Protein AF-A0A7H8PHB3-F1 (afdb_monomer_lite)

Sequence (103 aa):
MTVTEAKNLIHHEHESDEGLDVLFRMSADIEEERITIFIQALCCLEEYYADKNTIPKELAYQLFSMNGTLKASMGHWKAERPKGLDHDSCWKILDGIRNVF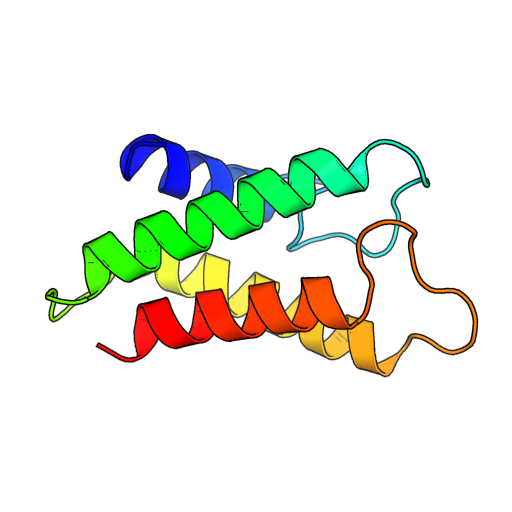SS

Radius of gyration: 13.24 Å; chains: 1; bounding box: 35×22×37 Å

Secondary structure (DSSP, 8-state):
--HHHHHHHHHHHHHSTTSTTT-S---TTSHHHHHHHHHHHHHHHHHHHTT-S---HHHHHHHHHHHHHHHHHHTT-SS-PPSS--HHHHHHHHHHHHHHT--

Structure (mmCIF, N/CA/C/O backbone):
data_AF-A0A7H8PHB3-F1
#
_entry.id   AF-A0A7H8PHB3-F1
#
loop_
_atom_site.group_PDB
_atom_site.id
_atom_site.type_symbol
_atom_site.label_atom_id
_atom_site.label_alt_id
_atom_site.label_comp_id
_atom_site.label_asym_id
_atom_site.label_entity_id
_atom_site.label_seq_id
_atom_site.pdbx_PDB_ins_code
_atom_site.Cartn_x
_atom_site.Cartn_y
_atom_site.Cartn_z
_atom_site.occupancy
_atom_site.B_iso_or_equiv
_atom_site.auth_seq_id
_atom_site.auth_comp_id
_atom_site.auth_asym_id
_atom_site.auth_atom_id
_atom_site.pdbx_PDB_model_num
ATOM 1 N N . MET A 1 1 ? 4.027 -7.054 12.134 1.00 89.94 1 MET A N 1
ATOM 2 C CA . MET A 1 1 ? 3.841 -5.604 11.951 1.00 89.94 1 MET A CA 1
ATOM 3 C C . MET A 1 1 ? 2.648 -5.159 12.782 1.00 89.94 1 MET A C 1
ATOM 5 O O . MET A 1 1 ? 1.690 -5.914 12.889 1.00 89.94 1 MET A O 1
ATOM 9 N N . THR A 1 2 ? 2.711 -3.987 13.402 1.00 96.06 2 THR A N 1
ATOM 10 C CA . THR A 1 2 ? 1.582 -3.327 14.067 1.00 96.06 2 THR A CA 1
ATOM 11 C C . THR A 1 2 ? 0.849 -2.408 13.091 1.00 96.06 2 THR A C 1
ATOM 13 O O . THR A 1 2 ? 1.406 -1.966 12.092 1.00 96.06 2 THR A O 1
ATOM 16 N N . VAL A 1 3 ? -0.390 -2.034 13.403 1.00 94.31 3 VAL A N 1
ATOM 17 C CA . VAL A 1 3 ? -1.176 -1.111 12.561 1.00 94.31 3 VAL A CA 1
ATOM 18 C C . VAL A 1 3 ? -0.511 0.261 12.433 1.00 94.31 3 VAL A C 1
ATOM 20 O O . VAL A 1 3 ? -0.608 0.904 11.391 1.00 94.31 3 VAL A O 1
ATOM 23 N N . THR A 1 4 ? 0.169 0.725 13.484 1.00 95.94 4 THR A N 1
ATOM 24 C CA . THR A 1 4 ? 0.922 1.986 13.448 1.00 95.94 4 THR A CA 1
ATOM 25 C C . THR A 1 4 ? 2.111 1.883 12.497 1.00 95.94 4 THR A C 1
ATOM 27 O O . THR A 1 4 ? 2.314 2.781 11.688 1.00 95.94 4 THR A O 1
ATOM 30 N N . GLU A 1 5 ? 2.857 0.776 12.544 1.00 96.88 5 GLU A N 1
ATOM 31 C CA . GLU A 1 5 ? 3.947 0.507 11.597 1.00 96.88 5 GLU A CA 1
ATOM 32 C C . GLU A 1 5 ? 3.426 0.435 10.159 1.00 96.88 5 GLU A C 1
ATOM 34 O O . GLU A 1 5 ? 4.001 1.068 9.280 1.00 96.88 5 GLU A O 1
ATOM 39 N N . ALA A 1 6 ? 2.300 -0.250 9.937 1.00 95.56 6 ALA A N 1
ATOM 40 C CA . ALA A 1 6 ? 1.677 -0.352 8.623 1.00 95.56 6 ALA A CA 1
ATOM 41 C C . ALA A 1 6 ? 1.299 1.027 8.067 1.00 95.56 6 ALA A C 1
ATOM 43 O O . ALA A 1 6 ? 1.652 1.355 6.941 1.00 95.56 6 ALA A O 1
ATOM 44 N N . LYS A 1 7 ? 0.648 1.879 8.870 1.00 96.25 7 LYS A N 1
ATOM 45 C CA . LYS A 1 7 ? 0.290 3.250 8.462 1.00 96.25 7 LYS A CA 1
ATOM 46 C C . LYS A 1 7 ? 1.509 4.112 8.164 1.00 96.25 7 LYS A C 1
ATOM 48 O O . LYS A 1 7 ? 1.503 4.830 7.172 1.00 96.25 7 LYS A O 1
ATOM 53 N N . ASN A 1 8 ? 2.542 4.032 9.001 1.00 96.00 8 ASN A N 1
ATOM 54 C CA . ASN A 1 8 ? 3.783 4.769 8.777 1.00 96.00 8 ASN A CA 1
ATOM 55 C C . ASN A 1 8 ? 4.459 4.329 7.478 1.00 96.00 8 ASN A C 1
ATOM 57 O O . ASN A 1 8 ? 4.997 5.166 6.761 1.00 96.00 8 ASN A O 1
ATOM 61 N N . LEU A 1 9 ? 4.395 3.035 7.163 1.00 94.12 9 LEU A N 1
ATOM 62 C CA . LEU A 1 9 ? 4.926 2.502 5.921 1.00 94.12 9 LEU A CA 1
ATOM 63 C C . LEU A 1 9 ? 4.118 2.982 4.710 1.00 94.12 9 LEU A C 1
ATOM 65 O O . LEU A 1 9 ? 4.717 3.486 3.772 1.00 94.12 9 LEU A O 1
ATOM 69 N N . ILE A 1 10 ? 2.780 2.932 4.753 1.00 93.88 10 ILE A N 1
ATOM 70 C CA . ILE A 1 10 ? 1.928 3.501 3.690 1.00 93.88 10 ILE A CA 1
ATOM 71 C C . ILE A 1 10 ? 2.231 4.987 3.467 1.00 93.88 10 ILE A C 1
ATOM 73 O O . ILE A 1 10 ? 2.365 5.429 2.330 1.00 93.88 10 ILE A O 1
ATOM 77 N N . HIS A 1 11 ? 2.364 5.754 4.548 1.00 94.94 11 HIS A N 1
ATOM 78 C CA . HIS A 1 11 ? 2.690 7.172 4.468 1.00 94.94 11 HIS A CA 1
ATOM 79 C C . HIS A 1 11 ? 4.075 7.407 3.854 1.00 94.94 11 HIS A C 1
ATOM 81 O O . HIS A 1 11 ? 4.218 8.242 2.967 1.00 94.94 11 HIS A O 1
ATOM 87 N N . HIS A 1 12 ? 5.084 6.644 4.280 1.00 91.56 12 HIS A N 1
ATOM 88 C CA . HIS A 1 12 ? 6.432 6.735 3.724 1.00 91.56 12 HIS A CA 1
ATOM 89 C C . HIS A 1 12 ? 6.456 6.408 2.226 1.00 91.56 12 HIS A C 1
ATOM 91 O O . HIS A 1 12 ? 7.073 7.124 1.448 1.00 91.56 12 HIS A O 1
ATOM 97 N N . GLU A 1 13 ? 5.739 5.363 1.817 1.00 88.56 13 GLU A N 1
ATOM 98 C CA . GLU A 1 13 ? 5.607 4.944 0.419 1.00 88.56 13 GLU A CA 1
ATOM 99 C C . GLU A 1 13 ? 4.849 5.951 -0.452 1.00 88.56 13 GLU A C 1
ATOM 101 O O . GLU A 1 13 ? 5.039 5.978 -1.666 1.00 88.56 13 GLU A O 1
ATOM 106 N N . HIS A 1 14 ? 4.009 6.788 0.152 1.00 89.62 14 HIS A N 1
ATOM 107 C CA . HIS A 1 14 ? 3.315 7.869 -0.536 1.00 89.62 14 HIS A CA 1
ATOM 108 C C . HIS A 1 14 ? 4.176 9.134 -0.669 1.00 89.62 14 HIS A C 1
ATOM 110 O O . HIS A 1 14 ? 4.229 9.726 -1.739 1.00 89.62 14 HIS A O 1
ATOM 116 N N . GLU A 1 15 ? 4.860 9.553 0.401 1.00 89.12 15 GLU A N 1
ATOM 117 C CA . GLU A 1 15 ? 5.642 10.803 0.417 1.00 89.12 15 GLU A CA 1
ATOM 118 C C . GLU A 1 15 ? 7.047 10.664 -0.179 1.00 89.12 15 GLU A C 1
ATOM 120 O O . GLU A 1 15 ? 7.683 11.666 -0.500 1.00 89.12 15 GLU A O 1
ATOM 125 N N . SER A 1 16 ? 7.575 9.442 -0.266 1.00 83.31 16 SER A N 1
ATOM 126 C CA . SER A 1 16 ? 8.928 9.218 -0.764 1.00 83.31 16 SER A CA 1
ATOM 127 C C . SER A 1 16 ? 9.037 9.596 -2.244 1.00 83.31 16 SER A C 1
ATOM 129 O O . SER A 1 16 ? 8.220 9.177 -3.064 1.00 83.31 16 SER A O 1
ATOM 131 N N . ASP A 1 17 ? 10.107 10.310 -2.608 1.00 73.94 17 ASP A N 1
ATOM 132 C CA . ASP A 1 17 ? 10.467 10.604 -4.007 1.00 73.94 17 ASP A CA 1
ATOM 133 C C . ASP A 1 17 ? 10.683 9.320 -4.828 1.00 73.94 17 ASP A C 1
ATOM 135 O O . ASP A 1 17 ? 10.596 9.318 -6.058 1.00 73.94 17 ASP A O 1
ATOM 139 N N . GLU A 1 18 ? 10.965 8.218 -4.129 1.00 70.50 18 GLU A N 1
ATOM 140 C CA . GLU A 1 18 ? 11.074 6.871 -4.672 1.00 70.50 18 GLU A CA 1
ATOM 141 C C . GLU A 1 18 ? 9.919 5.949 -4.233 1.00 70.50 18 GLU A C 1
ATOM 143 O O . GLU A 1 18 ? 10.025 4.726 -4.294 1.00 70.50 18 GLU A O 1
ATOM 148 N N . GLY A 1 19 ? 8.821 6.529 -3.751 1.00 73.94 19 GLY A N 1
ATOM 149 C CA . GLY A 1 19 ? 7.613 5.882 -3.246 1.00 73.94 19 GLY A CA 1
ATOM 150 C C . GLY A 1 19 ? 6.784 5.155 -4.307 1.00 73.94 19 GLY A C 1
ATOM 151 O O . GLY A 1 19 ? 6.886 5.449 -5.500 1.00 73.94 19 GLY A O 1
ATOM 152 N N . LEU A 1 20 ? 5.904 4.246 -3.878 1.00 75.00 20 LEU A N 1
ATOM 153 C CA . LEU A 1 20 ? 4.914 3.607 -4.756 1.00 75.00 20 LEU A CA 1
ATOM 154 C C . LEU A 1 20 ? 3.937 4.603 -5.405 1.00 75.00 20 LEU A C 1
ATOM 156 O O . LEU A 1 20 ? 3.361 4.287 -6.446 1.00 75.00 20 LEU A O 1
ATOM 160 N N . ASP A 1 21 ? 3.757 5.795 -4.826 1.00 73.44 21 ASP A N 1
ATOM 161 C CA . ASP A 1 21 ? 2.916 6.843 -5.421 1.00 73.44 21 ASP A CA 1
ATOM 162 C C . ASP A 1 21 ? 3.620 7.624 -6.544 1.00 73.44 21 ASP A C 1
ATOM 164 O O . ASP A 1 21 ? 2.966 8.159 -7.440 1.00 73.44 21 ASP A O 1
ATOM 168 N N . VAL A 1 22 ? 4.957 7.645 -6.529 1.00 65.31 22 VAL A N 1
ATOM 169 C CA . VAL A 1 22 ? 5.780 8.473 -7.421 1.00 65.31 22 VAL A CA 1
ATOM 170 C C . VAL A 1 22 ? 6.477 7.647 -8.508 1.00 65.31 22 VAL A C 1
ATOM 172 O O . VAL A 1 22 ? 6.761 8.178 -9.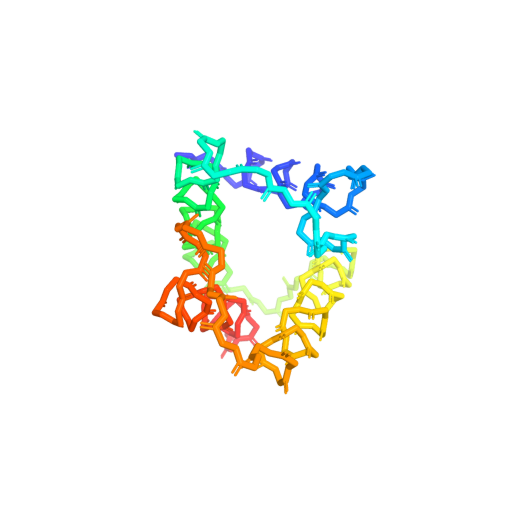588 1.00 65.31 22 VAL A O 1
ATOM 175 N N . LEU A 1 23 ? 6.760 6.354 -8.290 1.00 62.53 23 LEU A N 1
ATOM 176 C CA . LEU A 1 23 ? 7.715 5.656 -9.150 1.00 62.53 23 LEU A CA 1
ATOM 177 C C . LEU A 1 23 ? 7.213 4.799 -10.310 1.00 62.53 23 LEU A C 1
ATOM 179 O O . LEU A 1 23 ? 6.417 3.871 -10.203 1.00 62.53 23 LEU A O 1
ATOM 183 N N . PHE A 1 24 ? 7.936 5.076 -11.401 1.00 51.59 24 PHE A N 1
ATOM 184 C CA . PHE A 1 24 ? 8.224 4.290 -12.597 1.00 51.59 24 PHE A CA 1
ATOM 185 C C . PHE A 1 24 ? 9.748 4.253 -12.889 1.00 51.59 24 PHE A C 1
ATOM 187 O O . PHE A 1 24 ? 10.178 4.203 -14.042 1.00 51.59 24 PHE A O 1
ATOM 194 N N . ARG A 1 25 ? 10.609 4.352 -11.868 1.00 47.88 25 ARG A N 1
ATOM 195 C CA . ARG A 1 25 ? 12.080 4.341 -12.018 1.00 47.88 25 ARG A CA 1
ATOM 196 C C . ARG A 1 25 ? 12.762 3.731 -10.797 1.00 47.88 25 ARG A C 1
ATOM 198 O O . ARG A 1 25 ? 13.250 4.488 -9.972 1.00 47.88 25 ARG A O 1
ATOM 205 N N . MET A 1 26 ? 12.884 2.415 -10.690 1.00 45.34 26 MET A N 1
ATOM 206 C CA . MET A 1 26 ? 13.820 1.863 -9.710 1.00 45.34 26 MET A CA 1
ATOM 207 C C . MET A 1 26 ? 14.512 0.596 -10.200 1.00 45.34 26 MET A C 1
ATOM 209 O O . MET A 1 26 ? 13.996 -0.181 -10.998 1.00 45.34 26 MET A O 1
ATOM 213 N N . SER A 1 27 ? 15.785 0.506 -9.824 1.00 43.94 27 SER A N 1
ATOM 214 C CA . SER A 1 27 ? 16.742 -0.507 -10.247 1.00 43.94 27 SER A CA 1
ATOM 215 C C . SER A 1 27 ? 16.502 -1.852 -9.564 1.00 43.94 27 SER A C 1
ATOM 217 O O . SER A 1 27 ? 16.126 -1.906 -8.397 1.00 43.94 27 SER A O 1
ATOM 219 N N . ALA A 1 28 ? 16.861 -2.910 -10.288 1.00 51.38 28 ALA A N 1
ATOM 220 C CA . ALA A 1 28 ? 16.517 -4.322 -10.111 1.00 51.38 28 ALA A CA 1
ATOM 221 C C . ALA A 1 28 ? 16.757 -5.020 -8.749 1.00 51.38 28 ALA A C 1
ATOM 223 O O . ALA A 1 28 ? 16.346 -6.173 -8.636 1.00 51.38 28 ALA A O 1
ATOM 224 N N . ASP A 1 29 ? 17.383 -4.390 -7.747 1.00 49.78 29 ASP A N 1
ATOM 225 C CA . ASP A 1 29 ? 17.891 -5.097 -6.553 1.00 49.78 29 ASP A CA 1
ATOM 226 C C . ASP A 1 29 ? 17.274 -4.641 -5.206 1.00 49.78 29 ASP A 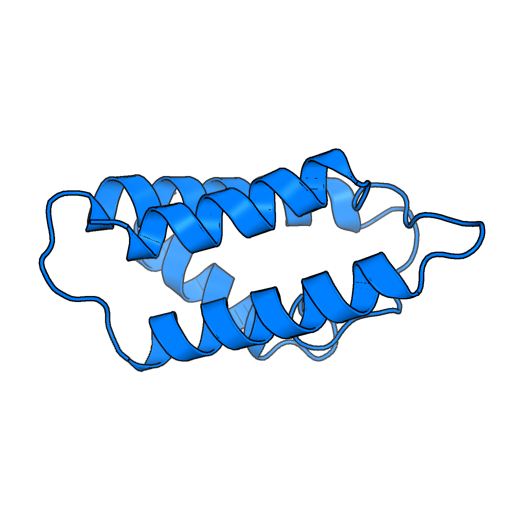C 1
ATOM 228 O O . ASP A 1 29 ? 17.471 -5.314 -4.199 1.00 49.78 29 ASP A O 1
ATOM 232 N N . ILE A 1 30 ? 16.507 -3.538 -5.157 1.00 53.97 30 ILE A N 1
ATOM 233 C CA . ILE A 1 30 ? 15.950 -2.960 -3.902 1.00 53.97 30 ILE A CA 1
ATOM 234 C C . ILE A 1 30 ? 14.444 -3.283 -3.708 1.00 53.97 30 ILE A C 1
ATOM 236 O O . ILE A 1 30 ? 13.873 -3.046 -2.646 1.00 53.97 30 ILE A O 1
ATOM 240 N N . GLU A 1 31 ? 13.775 -3.865 -4.709 1.00 63.94 31 GLU A N 1
ATOM 241 C CA . GLU A 1 31 ? 12.305 -3.852 -4.789 1.00 63.94 31 GLU A CA 1
ATOM 242 C C . GLU A 1 31 ? 11.576 -5.037 -4.126 1.00 63.94 31 GLU A C 1
ATOM 244 O O . GLU A 1 31 ? 10.495 -4.836 -3.580 1.00 63.94 31 GLU A O 1
ATOM 249 N N . GLU A 1 32 ? 12.114 -6.262 -4.116 1.00 74.12 32 GLU A N 1
ATOM 250 C CA . GLU A 1 32 ? 11.330 -7.441 -3.684 1.00 74.12 32 GLU A CA 1
ATOM 251 C C . GLU A 1 32 ? 11.008 -7.442 -2.180 1.00 74.12 32 GLU A C 1
ATOM 253 O O . GLU A 1 32 ? 9.864 -7.683 -1.784 1.00 74.12 32 GLU A O 1
ATOM 258 N N . GLU A 1 33 ? 11.991 -7.133 -1.331 1.00 79.69 33 GLU A N 1
ATOM 259 C CA . GLU A 1 33 ? 11.786 -7.052 0.119 1.00 79.69 33 GLU A CA 1
ATOM 260 C C . GLU A 1 33 ? 10.834 -5.902 0.466 1.00 79.69 33 GLU A C 1
ATOM 262 O O . GLU A 1 33 ? 9.879 -6.088 1.218 1.00 79.69 33 GLU A O 1
ATOM 267 N N . ARG A 1 34 ? 11.024 -4.736 -0.160 1.00 83.56 34 ARG A N 1
ATOM 268 C CA . ARG A 1 34 ? 10.174 -3.559 0.036 1.00 83.56 34 ARG A CA 1
ATOM 269 C C . ARG A 1 34 ? 8.721 -3.827 -0.366 1.00 83.56 34 ARG A C 1
ATOM 271 O O . ARG A 1 34 ? 7.817 -3.554 0.422 1.00 83.56 34 ARG A O 1
ATOM 278 N N . ILE A 1 35 ? 8.489 -4.430 -1.536 1.00 84.38 35 ILE A N 1
ATOM 279 C CA . ILE A 1 35 ? 7.151 -4.840 -2.000 1.00 84.38 35 ILE A CA 1
ATOM 280 C C . ILE A 1 35 ? 6.544 -5.872 -1.051 1.00 84.38 35 ILE A C 1
ATOM 282 O O . ILE A 1 35 ? 5.365 -5.784 -0.711 1.00 84.38 35 ILE A O 1
ATOM 286 N N . THR A 1 36 ? 7.339 -6.838 -0.590 1.00 87.44 36 THR A N 1
ATOM 287 C CA . THR A 1 36 ? 6.874 -7.856 0.359 1.00 87.44 36 THR A CA 1
ATOM 288 C C . THR A 1 36 ? 6.408 -7.215 1.664 1.00 87.44 36 THR A C 1
ATOM 290 O O . THR A 1 36 ? 5.321 -7.532 2.149 1.00 87.44 36 THR A O 1
ATOM 293 N N . ILE A 1 37 ? 7.183 -6.278 2.213 1.00 90.62 37 ILE A N 1
ATOM 294 C CA . ILE A 1 37 ? 6.817 -5.548 3.430 1.00 90.62 37 ILE A CA 1
ATOM 295 C C . ILE A 1 37 ? 5.580 -4.670 3.176 1.00 90.62 37 ILE A C 1
ATOM 297 O O . ILE A 1 37 ? 4.687 -4.617 4.021 1.00 90.62 37 ILE A O 1
ATOM 301 N N . PHE A 1 38 ? 5.469 -4.034 2.008 1.00 91.50 38 PHE A N 1
ATOM 302 C CA . PHE A 1 38 ? 4.285 -3.255 1.645 1.00 91.50 38 PHE A CA 1
ATOM 303 C C . PHE A 1 38 ? 3.016 -4.115 1.587 1.00 91.50 38 PHE A C 1
ATOM 305 O O . PHE A 1 38 ? 1.993 -3.752 2.165 1.00 91.50 38 PHE A O 1
ATOM 312 N N . ILE A 1 39 ? 3.084 -5.300 0.973 1.00 92.19 39 ILE A N 1
ATOM 313 C CA . ILE A 1 39 ? 1.970 -6.259 0.954 1.00 92.19 39 ILE A CA 1
ATOM 314 C C . ILE A 1 39 ? 1.613 -6.696 2.381 1.00 92.19 39 ILE A C 1
ATOM 316 O O . ILE A 1 39 ? 0.435 -6.744 2.729 1.00 92.19 39 ILE A O 1
ATOM 320 N N . GLN A 1 40 ? 2.603 -6.951 3.242 1.00 94.88 40 GLN A N 1
ATOM 321 C CA . GLN A 1 40 ? 2.349 -7.262 4.654 1.00 94.88 40 GLN A CA 1
ATOM 322 C C . GLN A 1 40 ? 1.651 -6.110 5.391 1.00 94.88 40 GLN A C 1
ATOM 324 O O . GLN A 1 40 ? 0.790 -6.362 6.236 1.00 94.88 40 GLN A O 1
ATOM 329 N N . ALA A 1 41 ? 1.988 -4.856 5.074 1.00 96.25 41 ALA A N 1
ATOM 330 C CA . ALA A 1 41 ? 1.297 -3.692 5.618 1.00 96.25 41 ALA A CA 1
ATOM 331 C C . ALA A 1 41 ? -0.164 -3.646 5.163 1.00 96.25 41 ALA A C 1
ATOM 333 O O . ALA A 1 41 ? -1.043 -3.420 5.993 1.00 96.25 41 ALA A O 1
ATOM 334 N N . LEU A 1 42 ? -0.440 -3.928 3.887 1.00 95.81 42 LEU A N 1
ATOM 335 C CA . LEU A 1 42 ? -1.806 -4.007 3.367 1.00 95.81 42 LEU A CA 1
ATOM 336 C C . LEU A 1 42 ? -2.620 -5.108 4.054 1.00 95.81 42 LEU A C 1
ATOM 338 O O . LEU A 1 42 ? -3.707 -4.809 4.536 1.00 95.81 42 LEU A O 1
ATOM 342 N N . CYS A 1 43 ? -2.081 -6.323 4.197 1.00 95.56 43 CYS A N 1
ATOM 343 C CA . CYS A 1 43 ? -2.740 -7.406 4.939 1.00 95.56 43 CYS A CA 1
ATOM 344 C C . CYS A 1 43 ? -3.030 -7.014 6.396 1.00 95.56 43 CYS A C 1
ATOM 346 O O . CYS A 1 43 ? -4.118 -7.253 6.909 1.00 95.56 43 CYS A O 1
ATOM 348 N N . CYS A 1 44 ? -2.079 -6.354 7.066 1.00 96.50 44 CYS A N 1
ATOM 349 C CA . CYS A 1 44 ? -2.275 -5.880 8.436 1.00 96.50 44 CYS A CA 1
ATOM 350 C C . CYS A 1 44 ? -3.400 -4.834 8.532 1.00 96.50 44 CYS A C 1
ATOM 352 O O . CYS A 1 44 ? -4.178 -4.840 9.489 1.00 96.50 44 CYS A O 1
ATOM 354 N N . LEU A 1 45 ? -3.498 -3.929 7.552 1.00 95.75 45 LEU A N 1
ATOM 355 C CA . LEU A 1 45 ? -4.579 -2.947 7.490 1.00 95.75 45 LEU A CA 1
ATOM 356 C C . LEU A 1 45 ? -5.919 -3.605 7.150 1.00 95.75 45 LEU A C 1
ATOM 358 O O . LEU A 1 45 ? -6.917 -3.239 7.762 1.00 95.75 45 LEU A O 1
ATOM 362 N N . GLU A 1 46 ? -5.941 -4.573 6.235 1.00 94.69 46 GLU A N 1
ATOM 363 C CA . GLU A 1 46 ? -7.130 -5.354 5.880 1.00 94.69 46 GLU A CA 1
ATOM 364 C C . GLU A 1 46 ? -7.714 -6.027 7.125 1.00 94.69 46 GLU A C 1
ATOM 366 O O . GLU A 1 46 ? -8.860 -5.766 7.485 1.00 94.69 46 GLU A O 1
ATOM 371 N N . GLU A 1 47 ? -6.897 -6.789 7.858 1.00 94.12 47 GLU A N 1
ATOM 372 C CA . GLU A 1 47 ? -7.309 -7.440 9.106 1.00 94.12 47 GLU A CA 1
ATOM 373 C C . GLU A 1 47 ? -7.795 -6.429 10.152 1.00 94.12 47 GLU A C 1
ATOM 375 O O . GLU A 1 47 ? -8.804 -6.643 10.822 1.00 94.12 47 GLU A O 1
ATOM 380 N N . TYR A 1 48 ? -7.100 -5.296 10.300 1.00 94.25 48 TYR A N 1
ATOM 381 C CA . TYR A 1 48 ? -7.482 -4.281 11.280 1.00 94.25 48 TYR A CA 1
ATOM 382 C C . TYR A 1 48 ? -8.802 -3.584 10.940 1.00 94.25 48 TYR A C 1
ATOM 384 O O . TYR A 1 48 ? -9.537 -3.200 11.855 1.00 94.25 48 TYR A O 1
ATOM 392 N N . TYR A 1 49 ? -9.084 -3.367 9.655 1.00 93.44 49 TYR A N 1
ATOM 393 C CA . TYR A 1 49 ? -10.281 -2.673 9.184 1.00 93.44 49 TYR A CA 1
ATOM 394 C C . TYR A 1 49 ? -11.442 -3.611 8.827 1.00 93.44 49 TYR A C 1
ATOM 396 O O . TYR A 1 49 ? -12.530 -3.106 8.574 1.00 93.44 49 TYR A O 1
ATOM 404 N N . ALA A 1 50 ? -11.267 -4.935 8.895 1.00 91.31 50 ALA A N 1
ATOM 405 C CA . ALA A 1 50 ? -12.315 -5.929 8.633 1.00 91.31 50 ALA A CA 1
ATOM 406 C C . ALA A 1 50 ? -13.610 -5.694 9.439 1.00 91.31 50 ALA A C 1
ATOM 408 O O . ALA A 1 50 ? -14.703 -5.796 8.897 1.00 91.31 50 ALA A O 1
ATOM 409 N N . ASP A 1 51 ? -13.489 -5.303 10.713 1.00 89.00 51 ASP A N 1
ATOM 410 C CA . ASP A 1 51 ? -14.633 -5.072 11.613 1.00 89.00 51 ASP A CA 1
ATOM 411 C C . ASP A 1 51 ? -14.908 -3.576 11.878 1.00 89.00 51 ASP A C 1
ATOM 413 O O . ASP A 1 51 ? -15.540 -3.205 12.875 1.00 89.00 51 ASP A O 1
ATOM 417 N N . LYS A 1 52 ? -14.372 -2.671 11.048 1.00 88.31 52 LYS A N 1
ATOM 418 C CA . LYS A 1 52 ? -14.464 -1.218 11.266 1.00 88.31 52 LYS A CA 1
ATOM 419 C C . LYS A 1 52 ? -15.281 -0.543 10.179 1.00 88.31 52 LYS A C 1
ATOM 421 O O . LYS A 1 52 ? -14.942 -0.598 9.012 1.00 88.31 52 LYS A O 1
ATOM 426 N N . ASN A 1 53 ? -16.241 0.277 10.600 1.00 85.38 53 ASN A N 1
ATOM 427 C CA . ASN A 1 53 ? -17.127 1.006 9.684 1.00 85.38 53 ASN A CA 1
ATOM 428 C C . ASN A 1 53 ? -16.481 2.229 9.003 1.00 85.38 53 ASN A C 1
ATOM 430 O O . ASN A 1 53 ? -17.140 2.921 8.229 1.00 85.38 53 ASN A O 1
ATOM 434 N N . THR A 1 54 ? -15.246 2.597 9.366 1.00 88.25 54 THR A N 1
ATOM 435 C CA . THR A 1 54 ? -14.605 3.829 8.879 1.00 88.25 54 THR A CA 1
ATOM 436 C C . THR A 1 54 ? -13.088 3.715 8.817 1.00 88.25 54 THR A C 1
ATOM 438 O O . THR A 1 54 ? -12.456 3.211 9.751 1.00 88.25 54 THR A O 1
ATOM 441 N N . ILE A 1 55 ? -12.506 4.330 7.786 1.00 91.50 55 ILE A N 1
ATOM 442 C CA . ILE A 1 55 ? -11.061 4.479 7.585 1.00 91.50 55 ILE A CA 1
ATOM 443 C C . ILE A 1 55 ? -10.688 5.967 7.637 1.00 91.50 55 ILE A C 1
ATOM 445 O O . ILE A 1 55 ? -11.450 6.803 7.142 1.00 91.50 55 ILE A O 1
ATOM 449 N N . PRO A 1 56 ? -9.535 6.341 8.228 1.00 94.25 56 PRO A N 1
ATOM 450 C CA . PRO A 1 56 ? -9.034 7.708 8.169 1.00 94.25 56 PRO A CA 1
ATOM 451 C C . PRO A 1 56 ? -8.917 8.201 6.725 1.00 94.25 56 PRO A C 1
ATOM 453 O O . PRO A 1 56 ? -8.322 7.536 5.879 1.00 94.25 56 PRO A O 1
ATOM 456 N N . LYS A 1 57 ? -9.447 9.398 6.456 1.00 93.94 57 LYS A N 1
ATOM 457 C CA . LYS A 1 57 ? -9.473 9.995 5.112 1.00 93.94 57 LYS A CA 1
ATOM 458 C C . LYS A 1 57 ? -8.087 10.076 4.463 1.00 93.94 57 LYS A C 1
ATOM 460 O O . LYS A 1 57 ? -7.969 9.851 3.266 1.00 93.94 57 LYS A O 1
ATOM 465 N N . GLU A 1 58 ? -7.064 10.402 5.247 1.00 94.69 58 GLU A N 1
ATOM 466 C CA . GLU A 1 58 ? -5.678 10.493 4.780 1.00 94.69 58 GLU A CA 1
ATOM 467 C C . GLU A 1 58 ? -5.153 9.143 4.279 1.00 94.69 58 GLU A C 1
ATOM 469 O O . GLU A 1 58 ? -4.690 9.051 3.147 1.00 94.69 58 GLU A O 1
ATOM 474 N N . LEU A 1 59 ? -5.327 8.082 5.073 1.00 95.25 59 LEU A N 1
ATOM 475 C CA . LEU A 1 59 ? -4.951 6.726 4.676 1.00 95.25 59 LEU A CA 1
ATOM 476 C C . LEU A 1 59 ? -5.705 6.292 3.413 1.00 95.25 59 LEU A C 1
ATOM 478 O O . LEU A 1 59 ? -5.115 5.727 2.498 1.00 95.25 59 LEU A O 1
ATOM 482 N N . ALA A 1 60 ? -7.004 6.595 3.340 1.00 94.25 60 ALA A N 1
ATOM 483 C CA . ALA A 1 60 ? -7.800 6.294 2.157 1.00 94.25 60 ALA A CA 1
ATOM 484 C C . ALA A 1 60 ? -7.246 6.997 0.906 1.00 94.25 60 ALA A C 1
ATOM 486 O O . ALA A 1 60 ? -7.095 6.365 -0.135 1.00 94.25 60 ALA A O 1
ATOM 487 N N . TYR A 1 61 ? -6.908 8.285 1.017 1.00 94.06 61 TYR A N 1
ATOM 488 C CA . TYR A 1 61 ? -6.319 9.061 -0.073 1.00 94.06 61 TYR A CA 1
ATOM 489 C C . TYR A 1 61 ? -4.995 8.456 -0.559 1.00 94.06 61 TYR A C 1
ATOM 491 O O . TYR A 1 61 ? -4.855 8.211 -1.755 1.00 94.06 61 TYR A O 1
ATOM 499 N N . GLN A 1 62 ? -4.078 8.143 0.361 1.00 94.44 62 GLN A N 1
ATOM 500 C CA . GLN A 1 62 ? -2.769 7.560 0.040 1.00 94.44 62 GLN A CA 1
ATOM 501 C C . GLN A 1 62 ? -2.914 6.235 -0.721 1.00 94.44 62 GLN A C 1
ATOM 503 O O . GLN A 1 62 ? -2.312 6.040 -1.776 1.00 94.44 62 GLN A O 1
ATOM 508 N N . LEU A 1 63 ? -3.776 5.339 -0.228 1.00 93.81 63 LEU A N 1
ATOM 509 C CA . LEU A 1 63 ? -4.036 4.045 -0.862 1.00 93.81 63 LEU A CA 1
ATOM 510 C C . LEU A 1 63 ? -4.700 4.196 -2.242 1.00 93.81 63 LEU A C 1
ATOM 512 O O . LEU A 1 63 ? -4.353 3.468 -3.173 1.00 93.81 63 LEU A O 1
ATOM 516 N N . PHE A 1 64 ? -5.634 5.142 -2.407 1.00 91.62 64 PHE A N 1
ATOM 517 C CA . PHE A 1 64 ? -6.255 5.403 -3.709 1.00 91.62 64 PHE A CA 1
ATOM 518 C C . PHE A 1 64 ? -5.274 5.978 -4.726 1.00 91.62 64 PHE A C 1
ATOM 520 O O . PHE A 1 64 ? -5.332 5.567 -5.888 1.00 91.62 64 PHE A O 1
ATOM 527 N N . SER A 1 65 ? -4.399 6.890 -4.297 1.00 89.81 65 SER A N 1
ATOM 528 C CA . SER A 1 65 ? -3.373 7.494 -5.148 1.00 89.81 65 SER A CA 1
ATOM 529 C C . SER A 1 65 ? -2.435 6.416 -5.697 1.00 89.81 65 SER A C 1
ATOM 531 O O . SER A 1 65 ? -2.404 6.193 -6.910 1.00 89.81 65 SER A O 1
ATOM 533 N N . MET A 1 66 ? -1.857 5.594 -4.811 1.00 88.88 66 MET A N 1
ATOM 534 C CA . MET A 1 66 ? -0.983 4.483 -5.204 1.00 88.88 66 MET A CA 1
ATOM 535 C C . MET A 1 66 ? -1.690 3.459 -6.104 1.00 88.88 66 MET A C 1
ATOM 537 O O . MET A 1 66 ? -1.121 2.999 -7.090 1.00 88.88 66 MET A O 1
ATOM 541 N N . ASN A 1 67 ? -2.953 3.116 -5.826 1.00 89.81 67 ASN A N 1
ATOM 542 C CA . ASN A 1 67 ? -3.740 2.227 -6.690 1.00 89.81 67 ASN A CA 1
ATOM 543 C C . ASN A 1 67 ? -3.990 2.833 -8.085 1.00 89.81 67 ASN A C 1
ATOM 545 O O . ASN A 1 67 ? -3.995 2.105 -9.079 1.00 89.81 67 ASN A O 1
ATOM 549 N N . GLY A 1 68 ? -4.199 4.149 -8.176 1.00 85.56 68 GLY A N 1
ATOM 550 C CA . GLY A 1 68 ? -4.329 4.865 -9.444 1.00 85.56 68 GLY A CA 1
ATOM 551 C C . GLY A 1 68 ? -3.032 4.832 -10.249 1.00 85.56 68 GLY A C 1
ATOM 552 O O . GLY A 1 68 ? -3.045 4.415 -11.412 1.00 85.56 68 GLY A O 1
ATOM 553 N N . THR A 1 69 ? -1.920 5.190 -9.605 1.00 81.94 69 THR A N 1
ATOM 554 C CA . THR A 1 69 ? -0.573 5.142 -10.184 1.00 81.94 69 THR A CA 1
ATOM 555 C C . THR A 1 69 ? -0.244 3.732 -10.668 1.00 81.94 69 THR A C 1
ATOM 557 O O . THR A 1 69 ? 0.059 3.549 -11.845 1.00 81.94 69 THR A O 1
ATOM 560 N N . LEU A 1 70 ? -0.423 2.708 -9.829 1.00 81.38 70 LEU A N 1
ATOM 561 C CA . LEU A 1 70 ? -0.110 1.320 -10.174 1.00 81.38 70 LEU A CA 1
ATOM 562 C C . LEU A 1 70 ? -0.918 0.805 -11.378 1.00 81.38 70 LEU A C 1
ATOM 564 O O . LEU A 1 70 ? -0.363 0.159 -12.268 1.00 81.38 70 LEU A O 1
ATOM 568 N N . LYS A 1 71 ? -2.217 1.124 -11.459 1.00 82.81 71 LYS A N 1
ATOM 569 C CA . LYS A 1 71 ? -3.059 0.745 -12.610 1.00 82.81 71 LYS A CA 1
ATOM 570 C C . LYS A 1 71 ? -2.625 1.426 -13.902 1.00 82.81 71 LYS A C 1
ATOM 572 O O . LYS A 1 71 ? -2.574 0.767 -14.942 1.00 82.81 71 LYS A O 1
ATOM 577 N N . ALA A 1 72 ? -2.323 2.724 -13.844 1.00 79.00 72 ALA A N 1
ATOM 578 C CA . ALA A 1 72 ? -1.771 3.440 -14.990 1.00 79.00 72 ALA A CA 1
ATOM 579 C C . ALA A 1 72 ? -0.454 2.787 -15.430 1.00 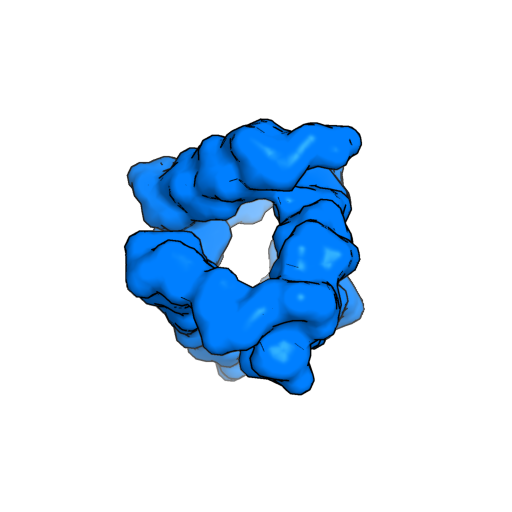79.00 72 ALA A C 1
ATOM 581 O O . ALA A 1 72 ? -0.236 2.569 -16.624 1.00 79.00 72 ALA A O 1
ATOM 582 N N . SER A 1 73 ? 0.369 2.374 -14.463 1.00 74.06 73 SER A N 1
ATOM 583 C CA . SER A 1 73 ? 1.652 1.742 -14.723 1.00 74.06 73 SER A CA 1
ATOM 584 C C . SER A 1 73 ? 1.552 0.400 -15.435 1.00 74.06 73 SER A C 1
ATOM 586 O O . SER A 1 73 ? 2.180 0.205 -16.479 1.00 74.06 73 SER A O 1
ATOM 588 N N . MET A 1 74 ? 0.696 -0.498 -14.949 1.00 74.94 74 MET A N 1
ATOM 589 C CA . MET A 1 74 ? 0.476 -1.802 -15.582 1.00 74.94 74 MET A CA 1
ATOM 590 C C . MET A 1 74 ? 0.010 -1.684 -17.043 1.00 74.94 74 MET A C 1
ATOM 592 O O . MET A 1 74 ? 0.361 -2.524 -17.871 1.00 74.94 74 MET A O 1
ATOM 596 N N . GLY A 1 75 ? -0.738 -0.629 -17.388 1.00 68.00 75 GLY A N 1
ATOM 597 C CA . GLY A 1 75 ? -1.190 -0.369 -18.760 1.00 68.00 75 GLY A CA 1
ATOM 598 C C . GLY A 1 75 ? -0.073 0.015 -19.744 1.00 68.00 75 GLY A C 1
ATOM 599 O O . GLY A 1 75 ? -0.265 -0.083 -20.957 1.00 68.00 75 GLY A O 1
ATOM 600 N N . HIS A 1 76 ? 1.097 0.433 -19.250 1.00 68.62 76 HIS A N 1
ATOM 601 C CA . HIS A 1 76 ? 2.213 0.918 -20.069 1.00 68.62 76 HIS A CA 1
ATOM 602 C C . HIS A 1 76 ? 3.386 -0.067 -20.199 1.00 68.62 76 HIS A C 1
ATOM 604 O O . HIS A 1 76 ? 4.330 0.206 -20.945 1.00 68.62 76 HIS A O 1
ATOM 610 N N . TRP A 1 77 ? 3.337 -1.228 -19.543 1.00 68.56 77 TRP A N 1
ATOM 611 C CA . TRP A 1 77 ? 4.392 -2.241 -19.619 1.00 68.56 77 TRP A CA 1
ATOM 612 C C . TRP A 1 77 ? 4.415 -2.942 -20.983 1.00 68.56 77 TRP A C 1
ATOM 614 O O . TRP A 1 77 ? 3.691 -3.905 -21.224 1.00 68.56 77 TRP A O 1
ATOM 624 N N . LYS A 1 78 ? 5.250 -2.444 -21.903 1.00 55.72 78 LYS A N 1
ATOM 625 C CA . LYS A 1 78 ? 5.310 -2.940 -23.289 1.00 55.72 78 LYS A CA 1
ATOM 626 C C . LYS A 1 78 ? 6.271 -4.107 -23.543 1.00 55.72 78 LYS A C 1
ATOM 628 O O . LYS A 1 78 ? 6.077 -4.783 -24.546 1.00 55.72 78 LYS A O 1
ATOM 633 N N . ALA A 1 79 ? 7.283 -4.361 -22.709 1.00 50.97 79 ALA A N 1
ATOM 634 C CA . ALA A 1 79 ? 8.229 -5.463 -22.969 1.00 50.97 79 ALA A CA 1
ATOM 635 C C . ALA A 1 79 ? 9.101 -5.873 -21.772 1.00 50.97 79 ALA A C 1
ATOM 637 O O . ALA A 1 79 ? 9.423 -7.050 -21.644 1.00 50.97 79 ALA A O 1
ATOM 638 N N . GLU A 1 80 ? 9.455 -4.946 -20.882 1.00 53.69 80 GLU A N 1
ATOM 639 C CA . GLU A 1 80 ? 10.307 -5.236 -19.724 1.00 53.69 80 GLU A CA 1
ATOM 640 C C . GLU A 1 80 ? 9.553 -4.905 -18.442 1.00 53.69 80 GLU A C 1
ATOM 642 O O . GLU A 1 80 ? 9.125 -3.771 -18.223 1.00 53.69 80 GLU A O 1
ATOM 647 N N . ARG A 1 81 ? 9.327 -5.942 -17.634 1.00 60.66 81 ARG A N 1
ATOM 648 C CA . ARG A 1 81 ? 8.734 -5.811 -16.305 1.00 60.66 81 ARG A CA 1
ATOM 649 C C . ARG A 1 81 ? 9.855 -5.473 -15.325 1.00 60.66 81 ARG A C 1
ATOM 651 O O . ARG A 1 81 ? 10.914 -6.102 -15.423 1.00 60.66 81 ARG A O 1
ATOM 658 N N . PRO A 1 82 ? 9.640 -4.547 -14.381 1.00 59.81 82 PRO A N 1
ATOM 659 C CA . PRO A 1 82 ? 10.540 -4.417 -13.245 1.00 59.81 82 PRO A CA 1
ATOM 660 C C . PRO A 1 82 ? 10.677 -5.781 -12.551 1.00 59.81 82 PRO A C 1
ATOM 662 O O . PRO A 1 82 ? 9.694 -6.514 -12.402 1.00 59.81 82 PRO A O 1
ATOM 665 N N . LYS A 1 83 ? 11.898 -6.166 -12.175 1.00 58.44 83 LYS A N 1
ATOM 666 C CA . LYS A 1 83 ? 12.116 -7.369 -11.359 1.00 58.44 83 LYS A CA 1
ATOM 667 C C . LYS A 1 83 ? 11.532 -7.120 -9.964 1.00 58.44 83 LYS A C 1
ATOM 669 O O . LYS A 1 83 ? 11.892 -6.138 -9.339 1.00 58.44 83 LYS A O 1
ATOM 674 N N . GLY A 1 84 ? 10.665 -8.013 -9.481 1.00 59.94 84 GLY A N 1
ATOM 675 C CA . GLY A 1 84 ? 10.016 -7.914 -8.161 1.00 59.94 84 GLY A CA 1
ATOM 676 C C . GLY A 1 84 ? 8.616 -7.289 -8.200 1.00 59.94 84 GLY A C 1
ATOM 677 O O . GLY A 1 84 ? 7.717 -7.744 -7.491 1.00 59.94 84 GLY A O 1
ATOM 678 N N . LEU A 1 85 ? 8.384 -6.335 -9.103 1.00 68.75 85 LEU A N 1
ATOM 679 C CA . LEU A 1 85 ? 7.071 -5.741 -9.373 1.00 68.75 85 LEU A CA 1
ATOM 680 C C . LEU A 1 85 ? 6.443 -6.408 -10.606 1.00 68.75 85 LEU A C 1
ATOM 682 O O . LEU A 1 85 ? 6.128 -5.780 -11.617 1.00 68.75 85 LEU A O 1
ATOM 686 N N . ASP A 1 86 ? 6.316 -7.733 -10.537 1.00 72.94 86 ASP A N 1
ATOM 687 C CA . ASP A 1 86 ? 5.634 -8.491 -11.574 1.00 72.94 86 ASP A CA 1
ATOM 688 C C . ASP A 1 86 ? 4.112 -8.290 -11.505 1.00 72.94 86 ASP A C 1
ATOM 690 O O . ASP A 1 86 ? 3.552 -7.612 -10.637 1.00 72.94 86 ASP A O 1
ATOM 694 N N . HIS A 1 87 ? 3.431 -8.872 -12.484 1.00 76.88 87 HIS A N 1
ATOM 695 C CA . HIS A 1 87 ? 1.986 -8.790 -12.590 1.00 76.88 87 HIS A CA 1
ATOM 696 C C . HIS A 1 87 ? 1.281 -9.339 -11.337 1.00 76.88 87 HIS A C 1
ATOM 698 O O . HIS A 1 87 ? 0.289 -8.758 -10.905 1.00 76.88 87 HIS A O 1
ATOM 704 N N . ASP A 1 88 ? 1.803 -10.401 -10.725 1.00 82.50 88 ASP A N 1
ATOM 705 C CA . ASP A 1 88 ? 1.173 -11.065 -9.585 1.00 82.50 88 ASP A CA 1
ATOM 706 C C . ASP A 1 88 ? 1.336 -10.236 -8.307 1.00 82.50 88 ASP A C 1
ATOM 708 O O . ASP A 1 88 ? 0.369 -10.052 -7.566 1.00 82.50 88 ASP A O 1
ATOM 712 N N . SER A 1 89 ? 2.521 -9.668 -8.071 1.00 82.25 89 SER A N 1
ATOM 713 C CA . SER A 1 89 ? 2.763 -8.710 -6.985 1.00 82.25 89 SER A CA 1
ATOM 714 C C . SER A 1 89 ? 1.868 -7.477 -7.108 1.00 82.25 89 SER A C 1
ATOM 716 O O . SER A 1 89 ? 1.287 -7.035 -6.117 1.00 82.25 89 SER A O 1
ATOM 718 N N . CYS A 1 90 ? 1.670 -6.958 -8.323 1.00 82.00 90 CYS A N 1
ATOM 719 C CA . CYS A 1 90 ? 0.760 -5.833 -8.539 1.00 82.00 90 CYS A CA 1
ATOM 720 C C . CYS A 1 90 ? -0.684 -6.188 -8.224 1.00 82.00 90 CYS A C 1
ATOM 722 O O . CYS A 1 90 ? -1.364 -5.423 -7.544 1.00 82.00 90 CYS A O 1
ATOM 724 N N . TRP A 1 91 ? -1.156 -7.350 -8.678 1.00 87.12 91 TRP A N 1
ATOM 725 C CA . TRP A 1 91 ? -2.504 -7.796 -8.343 1.00 87.12 91 TRP A CA 1
ATOM 726 C C . TRP A 1 91 ? -2.691 -7.972 -6.843 1.00 87.12 91 TRP A C 1
ATOM 728 O O . TRP A 1 91 ? -3.722 -7.546 -6.337 1.00 87.12 91 TRP A O 1
ATOM 738 N N . LYS A 1 92 ? -1.696 -8.500 -6.121 1.00 89.88 92 LYS A N 1
ATOM 739 C CA . LYS A 1 92 ? -1.742 -8.585 -4.651 1.00 89.88 92 LYS A CA 1
ATOM 740 C C . LYS A 1 92 ? -1.860 -7.211 -3.996 1.00 89.88 92 LYS A C 1
ATOM 742 O O . LYS A 1 92 ? -2.636 -7.058 -3.062 1.00 89.88 92 LYS A O 1
ATOM 747 N N . ILE A 1 93 ? -1.130 -6.211 -4.493 1.00 89.88 93 ILE A N 1
ATOM 748 C CA . ILE A 1 93 ? -1.232 -4.835 -3.991 1.00 89.88 93 ILE A CA 1
ATOM 749 C C . ILE A 1 93 ? -2.626 -4.259 -4.260 1.00 89.88 93 ILE A C 1
ATOM 751 O O . ILE A 1 93 ? -3.269 -3.747 -3.346 1.00 89.88 93 ILE A O 1
ATOM 755 N N . LEU A 1 94 ? -3.111 -4.357 -5.501 1.00 90.06 94 LEU A N 1
ATOM 756 C CA . LEU A 1 94 ? -4.427 -3.845 -5.888 1.00 90.06 94 LEU A CA 1
ATOM 757 C C . LEU A 1 94 ? -5.554 -4.514 -5.092 1.00 90.06 94 LEU A C 1
ATOM 759 O O . LEU A 1 94 ? -6.499 -3.840 -4.679 1.00 90.06 94 LEU A O 1
ATOM 763 N N . ASP A 1 95 ? -5.452 -5.825 -4.881 1.00 92.25 95 ASP A N 1
ATOM 764 C CA . ASP A 1 95 ? -6.428 -6.601 -4.122 1.00 92.25 95 ASP A CA 1
ATOM 765 C C . ASP A 1 95 ? -6.377 -6.261 -2.631 1.00 92.25 95 ASP A C 1
ATOM 767 O O . ASP A 1 95 ? -7.407 -5.927 -2.054 1.00 92.25 95 ASP A O 1
ATOM 771 N N . GLY A 1 96 ? -5.183 -6.201 -2.031 1.00 92.38 96 GLY A N 1
ATOM 772 C CA . GLY A 1 96 ? -5.015 -5.797 -0.634 1.00 92.38 96 GLY A CA 1
ATOM 773 C C . GLY A 1 96 ? -5.568 -4.396 -0.362 1.00 92.38 96 GLY A C 1
ATOM 774 O O . GLY A 1 96 ? -6.314 -4.195 0.594 1.00 92.38 96 GLY A O 1
ATOM 775 N N . ILE A 1 97 ? -5.300 -3.429 -1.250 1.00 92.56 97 ILE A N 1
ATOM 776 C CA . ILE A 1 97 ? -5.892 -2.085 -1.158 1.00 92.56 97 ILE A CA 1
ATOM 777 C C . ILE A 1 97 ? -7.420 -2.158 -1.231 1.00 92.56 97 ILE A C 1
ATOM 779 O O . ILE A 1 97 ? -8.111 -1.503 -0.454 1.00 92.56 97 ILE A O 1
ATOM 783 N N . ARG A 1 98 ? -7.973 -2.940 -2.162 1.00 91.75 98 ARG A N 1
ATOM 784 C CA . ARG A 1 98 ? -9.424 -3.082 -2.313 1.00 91.75 98 ARG A CA 1
ATOM 785 C C . ARG A 1 98 ? -10.066 -3.709 -1.074 1.00 91.75 98 ARG A C 1
ATOM 787 O O . ARG A 1 98 ? -11.123 -3.234 -0.656 1.00 91.75 98 ARG A O 1
ATOM 794 N N . ASN A 1 99 ? -9.458 -4.744 -0.505 1.00 92.50 99 ASN A N 1
ATOM 795 C CA . ASN A 1 99 ? -10.010 -5.466 0.639 1.00 92.50 99 ASN A CA 1
ATOM 796 C C . ASN A 1 99 ? -10.034 -4.591 1.893 1.00 92.50 99 ASN A C 1
ATOM 798 O O . ASN A 1 99 ? -11.024 -4.621 2.615 1.00 92.50 99 ASN A O 1
ATOM 802 N N . VAL A 1 100 ? -9.048 -3.701 2.067 1.00 92.50 100 VAL A N 1
ATOM 803 C CA . VAL A 1 100 ? -9.076 -2.666 3.117 1.00 92.50 100 VAL A CA 1
ATOM 804 C C . VAL A 1 100 ? -10.368 -1.836 3.070 1.00 92.50 100 VAL A C 1
ATOM 806 O O . VAL A 1 100 ? -10.893 -1.487 4.119 1.00 92.50 100 V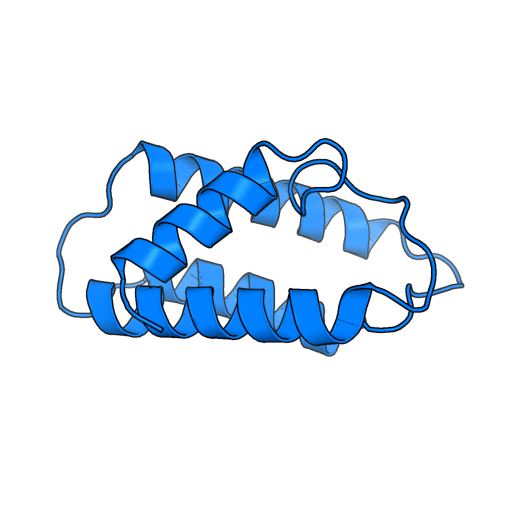AL A O 1
ATOM 809 N N . PHE A 1 101 ? -10.909 -1.536 1.885 1.00 85.50 101 PHE A N 1
ATOM 810 C CA . PHE A 1 101 ? -12.129 -0.728 1.725 1.00 85.50 101 PHE A CA 1
ATOM 811 C C . PHE A 1 101 ? -13.433 -1.528 1.614 1.00 85.50 101 PHE A C 1
ATOM 813 O O . PHE A 1 101 ? -14.490 -0.919 1.462 1.00 85.50 101 PHE A O 1
ATOM 820 N N . SER A 1 102 ? -13.371 -2.860 1.585 1.00 79.25 102 SER A N 1
ATOM 821 C CA . SER A 1 102 ? -14.539 -3.705 1.285 1.00 79.25 102 SER A CA 1
ATOM 822 C C . SER A 1 102 ? -15.366 -4.084 2.522 1.00 79.25 102 SER A C 1
ATOM 824 O O . SER A 1 102 ? -16.387 -4.755 2.367 1.00 79.25 102 SER A O 1
ATOM 826 N N . SER A 1 103 ? -14.930 -3.649 3.707 1.00 58.88 103 SER A N 1
ATOM 827 C CA . SER A 1 103 ? -15.579 -3.834 5.012 1.00 58.88 103 SER A CA 1
ATOM 828 C C . SER A 1 103 ? -16.760 -2.893 5.248 1.00 58.88 103 SER A C 1
ATOM 830 O O . SER A 1 103 ? -16.620 -1.678 4.971 1.00 58.88 103 SER A O 1
#

pLDDT: mean 81.9, std 14.57, range [43.94, 96.88]

Foldseek 3Di:
DALVVLLVLLVCLQPDCCHLLNDPDDDQPPAQVSLVVNLVSLVNLLVVQVPPPDDPPVSLVSLVSSLVSLVVVVV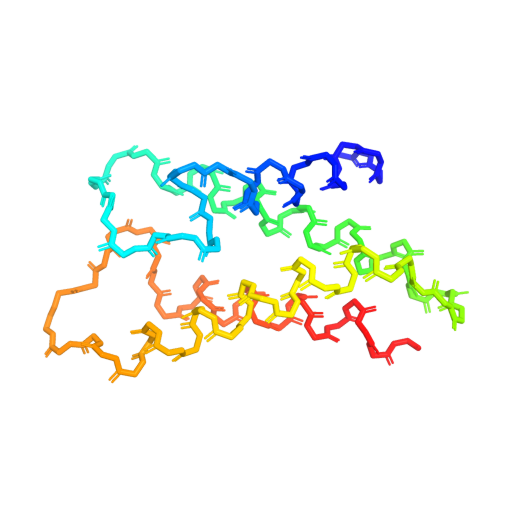PPDDDDRHNRDPVSSVSSNVSSVSSVPD